Protein AF-A0A3D4TAW2-F1 (afdb_monomer_lite)

Sequence (50 aa):
MSVIIVLLLASISVAGLFLAAFIWSVKNGQYDDEASPPVRILFDDKKPSN

Foldseek 3Di:
DVVVVVVV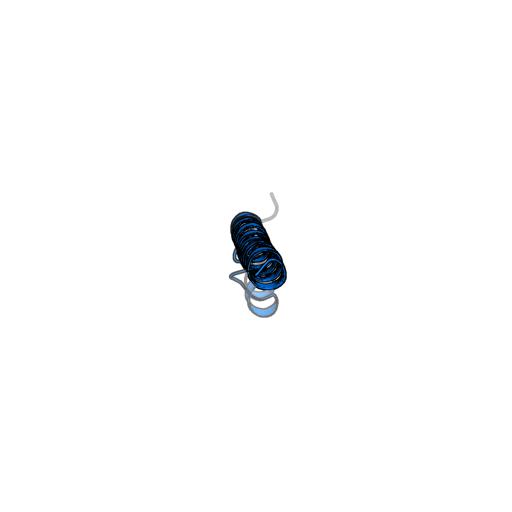VVVVVVVVVVVVVVVVCVVVCVVVPVDDPVRCVVCVVPDDDD

Secondary structure (DSSP, 8-state):
-HHHHHHHHHHHHHHHHHHHHHHHHHHTTTT---S-HHHHHHHHTTPPP-

pLDDT: mean 84.64, std 12.76, range [53.09, 98.44]

Radius of gyration: 22.05 Å; chains: 1; bounding box: 55×20×51 Å

Structure (mmCIF, N/CA/C/O backbone):
data_AF-A0A3D4TAW2-F1
#
_entry.id   AF-A0A3D4TAW2-F1
#
loop_
_atom_site.group_PDB
_atom_site.id
_atom_site.type_symbol
_atom_site.label_atom_id
_atom_site.label_alt_id
_atom_site.label_comp_id
_atom_site.label_asym_id
_atom_site.label_entity_id
_atom_site.label_seq_id
_atom_site.pdbx_PDB_ins_code
_atom_site.Cartn_x
_atom_site.Cartn_y
_atom_site.Cartn_z
_atom_site.occupancy
_atom_site.B_iso_or_equiv
_atom_site.auth_seq_id
_atom_site.auth_comp_id
_atom_site.auth_asym_id
_atom_site.auth_atom_id
_atom_site.pdbx_PDB_model_num
ATOM 1 N N . MET A 1 1 ? 17.560 -3.413 -21.546 1.00 72.56 1 MET A N 1
ATOM 2 C CA . MET A 1 1 ? 17.544 -2.010 -21.069 1.00 72.56 1 MET A CA 1
ATOM 3 C C . MET A 1 1 ? 16.128 -1.440 -20.981 1.00 72.56 1 MET A C 1
ATOM 5 O O . MET A 1 1 ? 15.746 -1.025 -19.902 1.00 72.56 1 MET A O 1
ATOM 9 N N . SER A 1 2 ? 15.318 -1.476 -22.050 1.00 86.88 2 SER A N 1
ATOM 10 C CA . SER A 1 2 ? 13.934 -0.947 -22.037 1.00 86.88 2 SER A CA 1
ATOM 11 C C . SER A 1 2 ? 13.001 -1.637 -21.021 1.00 86.88 2 SER A C 1
ATOM 13 O O . SER A 1 2 ? 12.281 -0.964 -20.293 1.00 86.88 2 SER A O 1
ATOM 15 N N . VAL A 1 3 ? 13.087 -2.966 -20.884 1.00 94.38 3 VAL A N 1
ATOM 16 C CA . VAL A 1 3 ? 12.240 -3.741 -19.954 1.00 94.38 3 VAL A CA 1
ATOM 17 C C . VAL A 1 3 ? 12.427 -3.319 -18.491 1.00 94.38 3 VAL A C 1
ATOM 19 O O . VAL A 1 3 ? 11.459 -3.261 -17.744 1.00 94.38 3 VAL A O 1
ATOM 22 N N . ILE A 1 4 ? 13.650 -2.959 -18.087 1.00 95.88 4 ILE A N 1
ATOM 23 C CA . ILE A 1 4 ? 13.939 -2.516 -16.713 1.00 95.88 4 ILE A CA 1
ATOM 24 C C . ILE A 1 4 ? 13.190 -1.215 -16.399 1.00 95.88 4 ILE A C 1
ATOM 26 O O . ILE A 1 4 ? 12.638 -1.073 -15.315 1.00 95.88 4 ILE A O 1
ATOM 30 N N . ILE A 1 5 ? 13.118 -0.293 -17.363 1.00 95.75 5 ILE A N 1
ATOM 31 C CA . ILE A 1 5 ? 12.403 0.981 -17.205 1.00 95.75 5 ILE A CA 1
ATOM 32 C C . ILE A 1 5 ? 10.894 0.734 -17.074 1.00 95.75 5 ILE A C 1
ATOM 34 O O . ILE A 1 5 ? 10.249 1.326 -16.213 1.00 95.75 5 ILE A O 1
ATOM 38 N N . VAL A 1 6 ? 10.336 -0.181 -17.873 1.00 96.12 6 VAL A N 1
ATOM 39 C CA . VAL A 1 6 ? 8.914 -0.561 -17.784 1.00 96.12 6 VAL A CA 1
ATOM 40 C C . VAL A 1 6 ? 8.591 -1.181 -16.424 1.00 96.12 6 VAL A C 1
ATOM 42 O O . VAL A 1 6 ? 7.608 -0.800 -15.794 1.00 96.12 6 VAL A O 1
ATOM 45 N N . LEU A 1 7 ? 9.437 -2.094 -15.939 1.00 96.62 7 LEU A N 1
ATOM 46 C CA . LEU A 1 7 ? 9.264 -2.730 -14.631 1.00 96.62 7 LEU A CA 1
ATOM 47 C C . LEU A 1 7 ? 9.394 -1.735 -13.473 1.00 96.62 7 LEU A C 1
ATOM 49 O O . LEU A 1 7 ? 8.659 -1.844 -12.495 1.00 96.62 7 LEU A O 1
ATOM 53 N N . LEU A 1 8 ? 10.289 -0.753 -13.593 1.00 96.81 8 LEU A N 1
ATOM 54 C CA . LEU A 1 8 ? 10.448 0.310 -12.605 1.00 96.81 8 LEU A CA 1
ATOM 55 C C . LEU A 1 8 ? 9.201 1.198 -12.525 1.00 96.81 8 LEU A C 1
ATOM 57 O O . LEU A 1 8 ? 8.727 1.504 -11.436 1.00 96.81 8 LEU A O 1
ATOM 61 N N . LEU A 1 9 ? 8.643 1.594 -13.670 1.00 97.69 9 LEU A N 1
ATOM 62 C CA . LEU A 1 9 ? 7.406 2.375 -13.689 1.00 97.69 9 LEU A CA 1
ATOM 63 C C . LEU A 1 9 ? 6.241 1.564 -13.123 1.00 97.69 9 LEU A C 1
ATOM 65 O O . LEU A 1 9 ? 5.505 2.071 -12.282 1.00 97.69 9 LEU A O 1
ATOM 69 N N . ALA A 1 10 ? 6.120 0.294 -13.514 1.00 97.38 10 ALA A N 1
ATOM 70 C CA . ALA A 1 10 ? 5.084 -0.590 -12.995 1.00 97.38 10 ALA A CA 1
ATOM 71 C C . ALA A 1 10 ? 5.174 -0.750 -11.467 1.00 97.38 10 ALA A C 1
ATOM 73 O O . ALA A 1 10 ? 4.152 -0.654 -10.789 1.00 97.38 10 ALA A O 1
ATOM 74 N N . SER A 1 11 ? 6.373 -0.936 -10.905 1.00 97.69 11 SER A N 1
ATOM 75 C CA . SER A 1 11 ? 6.544 -1.091 -9.455 1.00 97.69 11 SER A CA 1
ATOM 76 C C . SER A 1 11 ? 6.199 0.187 -8.688 1.00 97.69 11 SER A C 1
ATOM 78 O O . SER A 1 11 ? 5.484 0.119 -7.687 1.00 97.69 11 SER A O 1
ATOM 80 N N . ILE A 1 12 ? 6.623 1.353 -9.186 1.00 98.00 12 ILE A N 1
ATOM 81 C CA . ILE A 1 12 ? 6.287 2.655 -8.594 1.00 98.00 12 ILE A CA 1
ATOM 82 C C . ILE A 1 12 ? 4.780 2.915 -8.684 1.00 98.00 12 ILE A C 1
ATOM 84 O O . ILE A 1 12 ? 4.182 3.363 -7.706 1.00 98.00 12 ILE A O 1
ATOM 88 N N . SER A 1 13 ? 4.145 2.604 -9.818 1.00 98.19 13 SER A N 1
ATOM 89 C CA . SER A 1 13 ? 2.695 2.744 -9.980 1.00 98.19 13 SER A CA 1
ATOM 90 C C . SER A 1 13 ? 1.929 1.861 -8.999 1.00 98.19 13 SER A C 1
ATOM 92 O O . SER A 1 13 ? 1.016 2.348 -8.338 1.00 98.19 13 SER A O 1
ATOM 94 N N . VAL A 1 14 ? 2.316 0.591 -8.851 1.00 98.25 14 VAL A N 1
ATOM 95 C CA . VAL A 1 14 ? 1.685 -0.323 -7.887 1.00 98.25 14 VAL A CA 1
ATOM 96 C C . VAL A 1 14 ? 1.865 0.193 -6.459 1.00 98.25 14 VAL A C 1
ATOM 98 O O . VAL A 1 14 ? 0.883 0.295 -5.726 1.00 98.25 14 VAL A O 1
ATOM 101 N N . ALA A 1 15 ? 3.080 0.591 -6.075 1.00 98.19 15 ALA A N 1
ATOM 102 C CA . ALA A 1 15 ? 3.345 1.141 -4.746 1.00 98.19 15 ALA A CA 1
ATOM 103 C C . ALA A 1 15 ? 2.517 2.409 -4.465 1.00 98.19 15 ALA A C 1
ATOM 105 O O . ALA A 1 15 ? 1.911 2.530 -3.400 1.00 98.19 15 ALA A O 1
ATOM 106 N N . GLY A 1 16 ? 2.439 3.327 -5.432 1.00 98.44 16 GLY A N 1
ATOM 107 C CA . GLY A 1 16 ? 1.645 4.550 -5.326 1.00 98.44 16 GLY A CA 1
ATOM 108 C C . GLY A 1 16 ? 0.143 4.282 -5.218 1.00 98.44 16 GLY A C 1
ATOM 109 O O . GLY A 1 16 ? -0.524 4.895 -4.386 1.00 98.44 16 GLY A O 1
ATOM 110 N N . LEU A 1 17 ? -0.386 3.334 -6.000 1.00 98.44 17 LEU A N 1
ATOM 111 C CA . LEU A 1 17 ? -1.791 2.920 -5.926 1.00 98.44 17 LEU A CA 1
ATOM 112 C C . LEU A 1 17 ? -2.131 2.327 -4.556 1.00 98.44 17 LEU A C 1
ATOM 114 O O . LEU A 1 17 ? -3.129 2.721 -3.953 1.00 98.44 17 LEU A O 1
ATOM 118 N N . PHE A 1 18 ? -1.289 1.429 -4.039 1.00 97.88 18 PHE A N 1
ATOM 119 C CA . PHE A 1 18 ? -1.481 0.845 -2.711 1.00 97.88 18 PHE A CA 1
ATOM 120 C C . PHE A 1 18 ? -1.437 1.903 -1.608 1.00 97.88 18 PHE A C 1
ATOM 122 O O . PHE A 1 18 ? -2.291 1.896 -0.722 1.00 97.88 18 PHE A O 1
ATOM 129 N N . LEU A 1 19 ? -0.490 2.841 -1.676 1.00 97.56 19 LEU A N 1
ATOM 130 C CA . LEU A 1 19 ? -0.394 3.926 -0.703 1.00 97.56 19 LEU A CA 1
ATOM 131 C C . LEU A 1 19 ? -1.622 4.847 -0.750 1.00 97.56 19 LEU A C 1
ATOM 133 O O . LEU A 1 19 ? -2.165 5.200 0.296 1.00 97.56 19 LEU A O 1
ATOM 137 N N . ALA A 1 20 ? -2.088 5.213 -1.946 1.00 97.50 20 ALA A N 1
ATOM 138 C CA . ALA A 1 20 ? -3.274 6.050 -2.109 1.00 97.50 20 ALA A CA 1
ATOM 139 C C . ALA A 1 20 ? -4.535 5.360 -1.565 1.00 97.50 20 ALA A C 1
ATOM 141 O O . ALA A 1 20 ? -5.300 5.976 -0.820 1.00 97.50 20 ALA A O 1
ATOM 142 N N . ALA A 1 21 ? -4.719 4.074 -1.878 1.00 96.38 21 ALA A N 1
ATOM 143 C CA . ALA A 1 21 ? -5.820 3.271 -1.355 1.00 96.38 21 ALA A CA 1
ATOM 144 C C . ALA A 1 21 ? -5.760 3.140 0.175 1.00 96.38 21 ALA A C 1
ATOM 146 O O . ALA A 1 21 ? -6.784 3.266 0.844 1.00 96.38 21 ALA A O 1
ATOM 147 N N . PHE A 1 22 ? -4.563 2.948 0.738 1.00 94.50 22 PHE A N 1
ATOM 148 C CA . PHE A 1 22 ? -4.354 2.896 2.183 1.00 94.50 22 PHE A CA 1
ATOM 149 C C . PHE A 1 22 ? -4.741 4.215 2.865 1.00 94.50 22 PHE A C 1
ATOM 151 O O . PHE A 1 22 ? -5.518 4.208 3.817 1.00 94.50 22 PHE A O 1
ATOM 158 N N . ILE A 1 23 ? -4.266 5.353 2.349 1.00 95.06 23 ILE A N 1
ATOM 159 C CA . ILE A 1 23 ? -4.601 6.675 2.899 1.00 95.06 23 ILE A CA 1
ATOM 160 C C . ILE A 1 23 ? -6.110 6.937 2.810 1.00 95.06 23 ILE A C 1
ATOM 162 O O . ILE A 1 23 ? -6.697 7.458 3.757 1.00 95.06 23 ILE A O 1
ATOM 166 N N . TRP A 1 24 ? -6.746 6.573 1.694 1.00 94.62 24 TRP A N 1
ATOM 167 C CA . TRP A 1 24 ? -8.196 6.689 1.532 1.00 94.62 24 TRP A CA 1
ATOM 168 C C . TRP A 1 24 ? -8.960 5.822 2.543 1.00 94.62 24 TRP A C 1
ATOM 170 O O . TRP A 1 24 ? -9.877 6.318 3.190 1.00 94.62 24 TRP A O 1
ATOM 180 N N . SER A 1 25 ? -8.531 4.574 2.751 1.00 92.31 25 SER A N 1
ATOM 181 C CA . SER A 1 25 ? -9.119 3.654 3.735 1.00 92.31 25 SER A CA 1
ATOM 182 C C . SER A 1 25 ? -9.046 4.202 5.165 1.00 92.31 25 SER A C 1
ATOM 184 O O . SER A 1 25 ? -10.058 4.253 5.863 1.00 92.31 25 SER A O 1
ATOM 186 N N . VAL A 1 26 ? -7.876 4.704 5.578 1.00 90.06 26 VAL A N 1
ATOM 187 C CA . VAL A 1 26 ? -7.684 5.315 6.906 1.00 90.06 26 VAL A CA 1
ATOM 188 C C . VAL A 1 26 ? -8.568 6.553 7.076 1.00 90.06 26 VAL A C 1
ATOM 190 O O . VAL A 1 26 ? -9.178 6.737 8.124 1.00 90.06 26 VAL A O 1
ATOM 193 N N . LYS A 1 27 ? -8.668 7.397 6.041 1.00 88.50 27 LYS A N 1
ATOM 194 C CA . LYS A 1 27 ? -9.493 8.615 6.074 1.00 88.50 27 LYS A CA 1
ATOM 195 C C . LYS A 1 27 ? -10.996 8.350 6.090 1.00 88.50 27 LYS A C 1
ATOM 197 O O . LYS A 1 27 ? -11.735 9.210 6.554 1.00 88.50 27 LYS A O 1
ATOM 202 N N . ASN A 1 28 ? -11.448 7.206 5.586 1.00 86.88 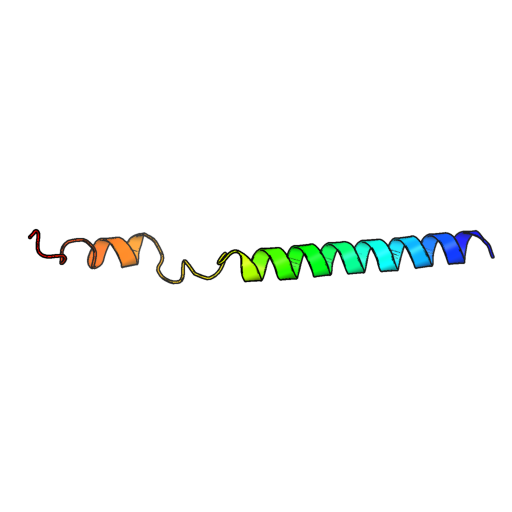28 ASN A N 1
ATOM 203 C CA . ASN A 1 28 ? -12.866 6.856 5.535 1.00 86.88 28 ASN A CA 1
ATOM 204 C C . ASN A 1 28 ? -13.437 6.377 6.878 1.00 86.88 28 ASN A C 1
ATOM 206 O O . ASN A 1 28 ? -14.571 5.910 6.904 1.00 86.88 28 ASN A O 1
ATOM 210 N N . GLY A 1 29 ? -12.678 6.462 7.974 1.00 76.00 29 GLY A N 1
ATOM 211 C CA . GLY A 1 29 ? -13.194 6.085 9.287 1.00 76.00 29 GLY A CA 1
ATOM 212 C C . GLY A 1 29 ? -13.388 4.578 9.448 1.00 76.00 29 GLY A C 1
ATOM 213 O O . GLY A 1 29 ? -14.155 4.144 10.295 1.00 76.00 29 GLY A O 1
ATOM 214 N N . GLN A 1 30 ? -12.677 3.746 8.669 1.00 75.06 30 GLN A N 1
ATOM 215 C CA . GLN A 1 30 ? -12.699 2.279 8.817 1.00 75.06 30 GLN A CA 1
ATOM 216 C C . GLN A 1 30 ? -12.345 1.824 10.249 1.00 75.06 30 GLN A C 1
ATOM 218 O O . GLN A 1 30 ? -12.683 0.714 10.651 1.00 75.06 30 GLN A O 1
ATOM 223 N N . TYR A 1 31 ? -11.645 2.676 11.002 1.00 75.94 31 TYR A N 1
ATOM 224 C CA . TYR A 1 31 ? -11.240 2.450 12.387 1.00 75.94 31 TYR A CA 1
ATOM 225 C C . TYR A 1 31 ? -12.175 3.096 13.419 1.00 75.94 31 TYR A C 1
ATOM 227 O O . TYR A 1 31 ? -11.948 2.914 14.609 1.00 75.94 31 TYR A O 1
ATOM 235 N N . ASP A 1 32 ? -13.214 3.816 12.989 1.00 73.69 32 ASP A N 1
ATOM 236 C CA . ASP A 1 32 ? -14.146 4.507 13.890 1.00 73.69 32 ASP A CA 1
ATOM 237 C C . ASP A 1 32 ? -15.120 3.529 14.581 1.00 73.69 32 ASP A C 1
ATOM 239 O O . ASP A 1 32 ? -15.734 3.866 15.594 1.00 73.69 32 ASP A O 1
ATOM 243 N N . ASP A 1 33 ? -15.228 2.288 14.090 1.00 73.94 33 ASP A N 1
ATOM 244 C CA . ASP A 1 33 ? -15.947 1.192 14.754 1.00 73.94 33 ASP A CA 1
ATOM 245 C C . ASP A 1 33 ? -15.087 0.548 15.865 1.00 73.94 33 ASP A C 1
ATOM 247 O O . ASP A 1 33 ? -14.797 -0.651 15.865 1.00 73.94 33 ASP A O 1
ATOM 251 N N . GLU A 1 34 ? -14.672 1.351 16.849 1.00 71.75 34 GLU A N 1
ATOM 252 C CA . GLU A 1 34 ? -13.891 0.886 18.010 1.00 71.75 34 GLU A CA 1
ATOM 253 C C . GLU A 1 34 ? -14.710 -0.030 18.943 1.00 71.75 34 GLU A C 1
ATOM 255 O O . GLU A 1 34 ? -14.162 -0.882 19.648 1.00 71.75 34 GLU A O 1
ATOM 260 N N . ALA A 1 35 ? -16.040 0.120 18.947 1.00 74.19 35 ALA A N 1
ATOM 261 C CA . ALA A 1 35 ? -16.945 -0.657 19.785 1.00 74.19 35 ALA A CA 1
ATOM 262 C C . ALA A 1 35 ? -17.615 -1.781 18.987 1.00 74.19 35 ALA A C 1
ATOM 264 O O . ALA A 1 35 ? -18.536 -1.555 18.203 1.00 74.19 35 ALA A O 1
ATOM 265 N N . SER A 1 36 ? -17.194 -3.021 19.249 1.00 75.94 36 SER A N 1
ATOM 266 C CA . SER A 1 36 ? -17.831 -4.199 18.654 1.00 75.94 36 SER A CA 1
ATOM 267 C C . SER A 1 36 ? -19.342 -4.266 18.969 1.00 75.94 36 SER A C 1
ATOM 269 O O . SER A 1 36 ? -19.763 -3.846 20.058 1.00 75.94 36 SER A O 1
ATOM 271 N N . PRO A 1 37 ? -20.173 -4.836 18.069 1.00 74.12 37 PRO A N 1
ATOM 272 C CA . PRO A 1 37 ? -21.626 -4.905 18.256 1.00 74.12 37 PRO A CA 1
ATOM 273 C C . PRO A 1 37 ? -22.086 -5.467 19.620 1.00 74.12 37 PRO A C 1
ATOM 275 O O . PRO A 1 37 ? -23.016 -4.901 20.196 1.00 74.12 37 PRO A O 1
ATOM 278 N N . PRO A 1 38 ? -21.432 -6.499 20.205 1.00 76.06 38 PRO A N 1
ATOM 279 C CA . PRO A 1 38 ? -21.795 -7.019 21.528 1.00 76.06 38 PRO A CA 1
ATOM 280 C C . PRO A 1 38 ? -21.551 -6.050 22.690 1.00 76.06 38 PRO A C 1
ATOM 282 O O . PRO A 1 38 ? -22.190 -6.177 23.727 1.00 76.06 38 PRO A O 1
ATOM 285 N N . VAL A 1 39 ? -20.627 -5.097 22.553 1.00 77.31 39 VAL A N 1
ATOM 286 C CA . VAL A 1 39 ? -20.372 -4.081 23.586 1.00 77.31 39 VAL A CA 1
ATOM 287 C C . VAL A 1 39 ? -21.349 -2.923 23.421 1.00 77.31 39 VAL A C 1
ATOM 289 O O . VAL A 1 39 ? -21.892 -2.435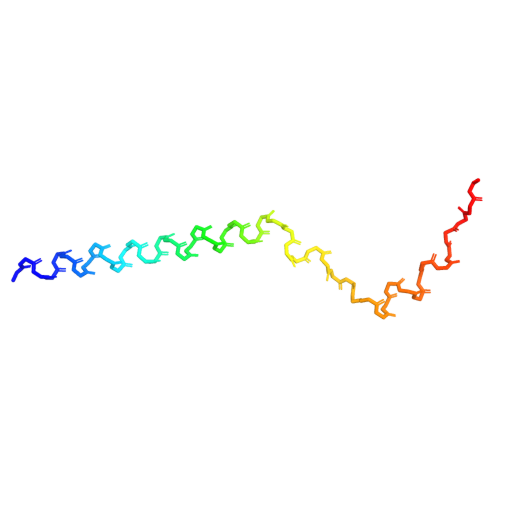 24.408 1.00 77.31 39 VAL A O 1
ATOM 292 N N . ARG A 1 40 ? -21.636 -2.527 22.175 1.00 76.50 40 ARG A N 1
ATOM 293 C CA . ARG A 1 40 ? -22.585 -1.453 21.855 1.00 76.50 40 ARG A CA 1
ATOM 294 C C . ARG A 1 40 ? -23.983 -1.722 22.418 1.00 76.50 40 ARG A C 1
ATOM 296 O O . ARG A 1 40 ? -24.564 -0.838 23.039 1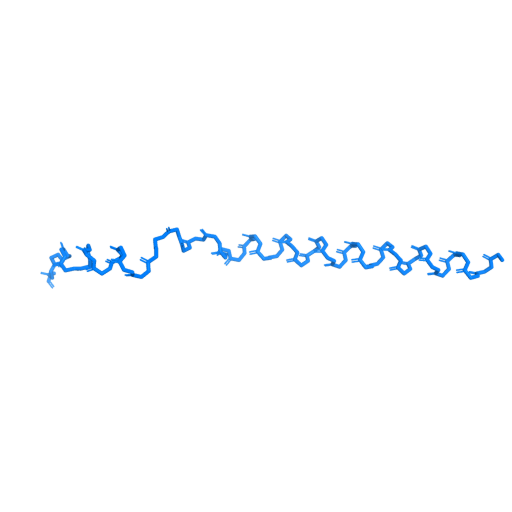.00 76.50 40 ARG A O 1
ATOM 303 N N . ILE A 1 41 ? -24.480 -2.952 22.267 1.00 78.75 41 ILE A N 1
ATOM 304 C CA . ILE A 1 41 ? -25.829 -3.340 22.711 1.00 78.75 41 ILE A CA 1
ATOM 305 C C . ILE A 1 41 ? -26.012 -3.269 24.237 1.00 78.75 41 ILE A C 1
ATOM 307 O O . ILE A 1 41 ? -27.104 -2.973 24.699 1.00 78.75 41 ILE A O 1
ATOM 311 N N . LEU A 1 42 ? -24.945 -3.453 25.030 1.00 80.69 42 LEU A N 1
ATOM 312 C CA . LEU A 1 42 ? -25.009 -3.342 26.497 1.00 80.69 42 LEU A CA 1
ATOM 313 C C . LEU A 1 42 ? -25.242 -1.902 26.982 1.00 80.69 42 LEU A C 1
ATOM 315 O O . LEU A 1 42 ? -25.656 -1.695 28.124 1.00 80.69 42 LEU A O 1
ATOM 319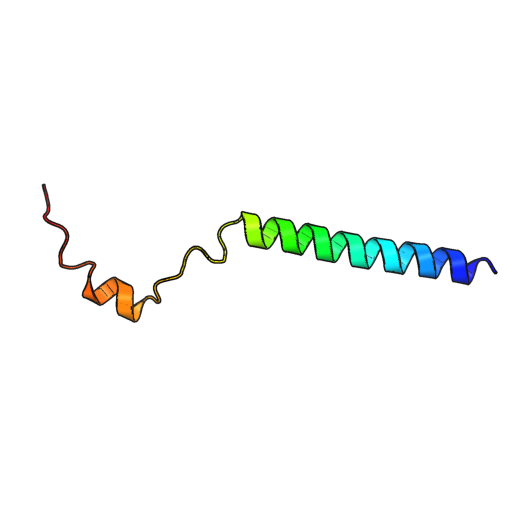 N N . PHE A 1 43 ? -24.945 -0.909 26.142 1.00 77.31 43 PHE A N 1
ATOM 320 C CA . PHE A 1 43 ? -25.052 0.511 26.482 1.00 77.31 43 PHE A CA 1
ATOM 321 C C . PHE A 1 43 ? -26.161 1.243 25.710 1.00 77.31 43 PHE A C 1
ATOM 323 O O . PHE A 1 43 ? -26.515 2.357 26.100 1.00 77.31 43 PHE A O 1
ATOM 330 N N . ASP A 1 44 ? -26.728 0.634 24.663 1.00 73.38 44 ASP A N 1
ATOM 331 C CA . ASP A 1 44 ? -27.792 1.225 23.832 1.00 73.38 44 ASP A CA 1
ATOM 332 C C . ASP A 1 44 ? -29.121 1.375 24.604 1.00 73.38 44 ASP A C 1
ATOM 334 O O . ASP A 1 44 ? -29.822 2.375 24.453 1.00 73.38 44 ASP A O 1
ATOM 338 N N . ASP A 1 45 ? -29.410 0.462 25.539 1.00 69.56 45 ASP A N 1
ATOM 339 C CA . ASP A 1 45 ? -30.627 0.478 26.373 1.00 69.56 45 ASP A CA 1
ATOM 340 C C . ASP A 1 45 ? -30.676 1.637 27.395 1.00 69.56 45 ASP A C 1
ATOM 342 O O . ASP A 1 45 ? -31.673 1.822 28.096 1.00 69.56 45 ASP A O 1
ATOM 346 N N . LYS A 1 46 ? -29.603 2.435 27.516 1.00 63.38 46 LYS A N 1
ATOM 347 C CA . LYS A 1 46 ? -29.464 3.494 28.534 1.00 63.38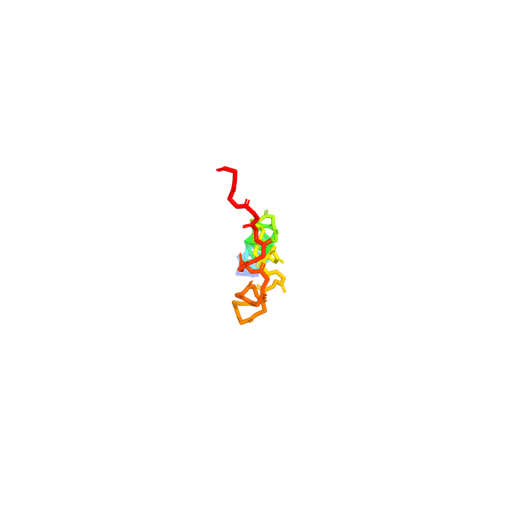 46 LYS A CA 1
ATOM 348 C C . LYS A 1 46 ? -29.731 4.914 28.028 1.00 63.38 46 LYS A C 1
ATOM 350 O O . LYS A 1 46 ? -29.495 5.872 28.769 1.00 63.38 46 LYS A O 1
ATOM 355 N N . LYS A 1 47 ? -30.197 5.083 26.789 1.00 64.94 47 LYS A N 1
ATOM 356 C CA . LYS A 1 47 ? -30.511 6.407 26.233 1.00 64.94 47 LYS A CA 1
ATOM 357 C C . LYS A 1 47 ? -31.927 6.830 26.666 1.00 64.94 47 LYS A C 1
ATOM 359 O O . LYS A 1 47 ? -32.881 6.155 26.286 1.00 64.94 47 LYS A O 1
ATOM 364 N N . PRO A 1 48 ? -32.108 7.912 27.451 1.00 59.97 48 PRO A N 1
ATOM 365 C CA . PRO A 1 48 ? -33.445 8.370 27.813 1.00 59.97 48 PRO A CA 1
ATOM 366 C C . PRO A 1 48 ? -34.156 8.881 26.556 1.00 59.97 48 PRO A C 1
ATOM 368 O O . PRO A 1 48 ? -33.613 9.713 25.826 1.00 59.97 48 PRO A O 1
ATOM 371 N N . SER A 1 49 ? -35.358 8.365 26.295 1.00 62.03 49 SER A N 1
ATOM 372 C CA . SER A 1 49 ? -36.259 8.938 25.299 1.00 62.03 49 SER A CA 1
ATOM 373 C C . SER A 1 49 ? -36.719 10.304 25.806 1.00 62.03 49 SER A C 1
ATOM 375 O O . SER A 1 49 ? -37.340 10.375 26.868 1.00 62.03 49 SER A O 1
ATOM 377 N N . ASN A 1 50 ? -36.392 11.368 25.073 1.00 53.09 50 ASN A N 1
ATOM 378 C CA . ASN A 1 50 ? -37.113 12.633 25.208 1.00 53.09 50 ASN A CA 1
ATOM 379 C C . ASN A 1 50 ? -38.510 12.477 24.609 1.00 53.09 50 ASN A C 1
ATOM 381 O O . ASN A 1 50 ? -38.589 11.880 23.509 1.00 53.09 50 ASN A O 1
#